Protein AF-A0A2E3BSJ5-F1 (afdb_monomer_lite)

Radius of gyration: 11.27 Å; chains: 1; bounding box: 32×24×25 Å

Foldseek 3Di:
DDPQDWWKFKKKWQDDDDAAWFAWDPGWIKGWHDWDDDPRIIITIIITRPVQQDAQRWIDTPNIIMGTHDID

pLDDT: mean 88.38, std 9.67, range [43.75, 95.56]

Structure (mmCIF, N/CA/C/O backbone):
data_AF-A0A2E3BSJ5-F1
#
_entry.id   AF-A0A2E3BSJ5-F1
#
loop_
_atom_site.group_PDB
_atom_site.id
_atom_site.type_symbol
_atom_site.label_atom_id
_atom_site.label_alt_id
_atom_site.label_comp_id
_atom_site.label_asym_id
_atom_site.label_entity_id
_atom_site.label_seq_id
_atom_site.pdbx_PDB_ins_code
_atom_site.Cartn_x
_atom_site.Cartn_y
_atom_site.Cartn_z
_atom_site.occupancy
_atom_site.B_iso_or_equiv
_atom_site.auth_seq_id
_atom_site.auth_comp_id
_atom_site.auth_asym_id
_atom_site.auth_atom_id
_atom_site.pdbx_PDB_model_num
ATOM 1 N N . ARG A 1 1 ? 24.308 -6.179 -11.672 1.00 43.75 1 ARG A N 1
ATOM 2 C CA . ARG A 1 1 ? 24.138 -5.119 -10.647 1.00 43.75 1 ARG A CA 1
ATOM 3 C C . ARG A 1 1 ? 22.693 -4.657 -10.750 1.00 43.75 1 ARG A C 1
ATOM 5 O O . ARG A 1 1 ? 22.413 -3.780 -11.551 1.00 43.75 1 ARG A O 1
ATOM 12 N N . GLY A 1 2 ? 21.771 -5.351 -10.079 1.00 49.53 2 GLY A N 1
ATOM 13 C CA . GLY A 1 2 ? 20.364 -4.948 -10.085 1.00 49.53 2 GLY A CA 1
ATOM 14 C C . GLY A 1 2 ? 20.264 -3.608 -9.376 1.00 49.53 2 GLY A C 1
ATOM 15 O O . GLY A 1 2 ? 20.766 -3.481 -8.259 1.00 49.53 2 GLY A O 1
ATOM 16 N N . ALA A 1 3 ? 19.721 -2.595 -10.045 1.00 52.56 3 ALA A N 1
ATOM 17 C CA . ALA A 1 3 ? 19.357 -1.369 -9.360 1.00 52.56 3 ALA A CA 1
ATOM 18 C C . ALA A 1 3 ? 18.435 -1.772 -8.205 1.00 52.56 3 ALA A C 1
ATOM 20 O O . ALA A 1 3 ? 17.471 -2.506 -8.421 1.00 52.56 3 ALA A O 1
ATOM 21 N N . LEU A 1 4 ? 18.757 -1.347 -6.984 1.00 66.75 4 LEU A N 1
ATOM 22 C CA . LEU A 1 4 ? 17.839 -1.419 -5.851 1.00 66.75 4 LEU A CA 1
ATOM 23 C C . LEU A 1 4 ? 16.711 -0.426 -6.143 1.00 66.75 4 LEU A C 1
ATOM 25 O O . LEU A 1 4 ? 16.692 0.670 -5.588 1.00 66.75 4 LEU A O 1
ATOM 29 N N . SER A 1 5 ? 15.854 -0.770 -7.105 1.00 78.75 5 SER A N 1
ATOM 30 C CA . SER A 1 5 ? 14.747 0.071 -7.520 1.00 78.75 5 SER A CA 1
ATOM 31 C C . SER A 1 5 ? 13.823 0.209 -6.326 1.00 78.75 5 SER A C 1
ATOM 33 O O . SER A 1 5 ? 13.450 -0.780 -5.689 1.00 78.75 5 SER A O 1
ATOM 35 N N . ARG A 1 6 ? 13.530 1.453 -5.975 1.00 87.25 6 ARG A N 1
ATOM 36 C CA . ARG A 1 6 ? 12.565 1.797 -4.944 1.00 87.25 6 ARG A CA 1
ATOM 37 C C . ARG A 1 6 ? 11.615 2.802 -5.547 1.00 87.25 6 ARG A C 1
ATOM 39 O O . ARG A 1 6 ? 12.049 3.710 -6.250 1.00 87.25 6 ARG A O 1
ATOM 46 N N . THR A 1 7 ? 10.348 2.623 -5.242 1.00 91.69 7 THR A N 1
ATOM 47 C CA . THR A 1 7 ? 9.275 3.496 -5.691 1.00 91.69 7 THR A CA 1
ATOM 48 C C . THR A 1 7 ? 8.896 4.407 -4.542 1.00 91.69 7 THR A C 1
ATOM 50 O O . THR A 1 7 ? 8.787 3.950 -3.396 1.00 91.69 7 THR A O 1
ATOM 53 N N . LEU A 1 8 ? 8.750 5.696 -4.840 1.00 94.12 8 LEU A N 1
ATOM 54 C CA . LEU A 1 8 ? 8.289 6.673 -3.868 1.00 94.12 8 LEU A CA 1
ATOM 55 C C . LEU A 1 8 ? 6.781 6.515 -3.741 1.00 94.12 8 LEU A C 1
ATOM 57 O O . LEU A 1 8 ? 6.061 6.532 -4.732 1.00 94.12 8 LEU A O 1
ATOM 61 N N . VAL A 1 9 ? 6.305 6.331 -2.521 1.00 94.88 9 VAL A N 1
ATOM 62 C CA . VAL A 1 9 ? 4.898 6.077 -2.239 1.00 94.88 9 VAL A CA 1
ATOM 63 C C . VAL A 1 9 ? 4.424 6.960 -1.105 1.00 94.88 9 VAL A C 1
ATOM 65 O O . VAL A 1 9 ? 5.158 7.218 -0.145 1.00 94.88 9 VAL A O 1
ATOM 68 N N . THR A 1 10 ? 3.167 7.370 -1.194 1.00 95.25 10 THR A N 1
ATOM 69 C CA . THR A 1 10 ? 2.430 7.877 -0.040 1.00 95.25 10 THR A CA 1
ATOM 70 C C . THR A 1 10 ? 1.529 6.763 0.452 1.00 95.25 10 THR A C 1
ATOM 72 O O . THR A 1 10 ? 0.854 6.109 -0.345 1.00 95.25 10 THR A O 1
ATOM 75 N N . PHE A 1 11 ? 1.500 6.530 1.757 1.00 94.88 11 PHE A N 1
ATOM 76 C CA . PHE A 1 11 ? 0.712 5.458 2.348 1.00 94.88 11 PHE A CA 1
ATOM 77 C C . PHE A 1 11 ? 0.122 5.884 3.690 1.00 94.88 11 PHE A C 1
ATOM 79 O O . PHE A 1 11 ? 0.731 6.656 4.432 1.00 94.88 11 PHE A O 1
ATOM 86 N N . SER A 1 12 ? -1.073 5.398 4.008 1.00 95.25 12 SER A N 1
ATOM 87 C CA . SER A 1 12 ? -1.707 5.637 5.305 1.00 95.25 12 SER A CA 1
ATOM 88 C C . SER A 1 12 ? -1.422 4.499 6.276 1.00 95.25 12 SER A C 1
ATOM 90 O O . SER A 1 12 ? -1.230 3.358 5.860 1.00 95.25 12 SER A O 1
ATOM 92 N N . SER A 1 13 ? -1.416 4.805 7.569 1.00 93.25 13 SER A N 1
ATOM 93 C CA . SER A 1 13 ? -1.289 3.853 8.669 1.00 93.25 13 SER A CA 1
ATOM 94 C C . SER A 1 13 ? -2.231 4.220 9.818 1.00 93.25 13 SER A C 1
ATOM 96 O O . SER A 1 13 ? -2.578 5.387 10.019 1.00 93.25 13 SER A O 1
ATOM 98 N N . THR A 1 14 ? -2.648 3.216 10.593 1.00 89.19 14 THR A N 1
ATOM 99 C CA . THR A 1 14 ? -3.505 3.403 11.783 1.00 89.19 14 THR A CA 1
ATOM 100 C C . THR A 1 14 ? -2.761 3.999 12.978 1.00 89.19 14 THR A C 1
ATOM 102 O O . THR A 1 14 ? -3.387 4.449 13.932 1.00 89.19 14 THR A O 1
ATOM 105 N N . SER A 1 15 ? -1.429 3.998 12.926 1.00 87.50 15 SER A N 1
ATOM 106 C CA . SER A 1 15 ? -0.538 4.482 13.979 1.00 87.50 15 SER A CA 1
ATOM 107 C C . SER A 1 15 ? 0.600 5.295 13.371 1.00 87.50 15 SER A C 1
ATOM 109 O O . SER A 1 15 ? 0.948 5.108 12.201 1.00 87.50 15 SER A O 1
ATOM 111 N N . SER A 1 16 ? 1.202 6.180 14.167 1.00 82.81 16 SER A N 1
ATOM 112 C CA . SER A 1 16 ? 2.403 6.911 13.757 1.00 82.81 16 SER A CA 1
ATOM 113 C C . SER A 1 16 ? 3.566 5.947 13.539 1.00 82.81 16 SER A C 1
ATOM 115 O O . SER A 1 16 ? 3.782 5.047 14.348 1.00 82.81 16 SER A O 1
ATOM 117 N N . LEU A 1 17 ? 4.313 6.154 12.458 1.00 87.31 17 LEU A N 1
ATOM 118 C CA . LEU A 1 17 ? 5.551 5.436 12.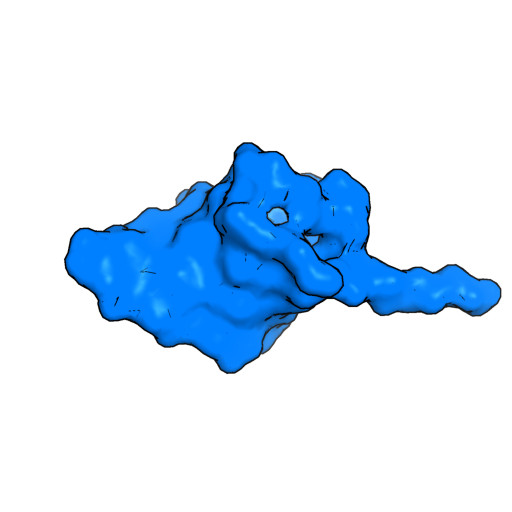177 1.00 87.31 17 LEU A CA 1
ATOM 119 C C . LEU A 1 17 ? 6.734 6.357 12.444 1.00 87.31 17 LEU A C 1
ATOM 121 O O . LEU A 1 17 ? 6.698 7.537 12.095 1.00 87.31 17 LEU A O 1
ATOM 125 N N . ASP A 1 18 ? 7.790 5.809 13.036 1.00 89.25 18 ASP A N 1
ATOM 126 C CA . ASP A 1 18 ? 9.046 6.537 13.184 1.00 89.25 18 ASP A CA 1
ATOM 127 C C . ASP A 1 18 ? 9.680 6.819 11.817 1.00 89.25 18 ASP A C 1
ATOM 129 O O . ASP A 1 18 ? 9.480 6.091 10.843 1.00 89.25 18 ASP A O 1
ATOM 133 N N . LEU A 1 19 ? 10.499 7.861 11.734 1.00 91.56 19 LEU A N 1
ATOM 134 C CA . LEU A 1 19 ? 11.261 8.138 10.522 1.00 91.56 19 LEU A CA 1
ATOM 135 C C . LEU A 1 19 ? 12.427 7.150 10.388 1.00 91.56 19 LEU A C 1
ATOM 137 O O . LEU A 1 19 ? 13.061 6.762 11.369 1.00 91.56 19 LEU A O 1
ATOM 141 N N . GLY A 1 20 ? 12.750 6.772 9.153 1.00 92.19 20 GLY A N 1
ATOM 142 C CA . GLY A 1 20 ? 13.880 5.903 8.842 1.00 92.19 20 GLY A CA 1
ATOM 143 C C . GLY A 1 20 ? 13.481 4.523 8.330 1.00 92.19 20 GLY A C 1
ATOM 144 O O . GLY A 1 20 ? 12.512 4.361 7.594 1.00 92.19 20 GLY A O 1
ATOM 145 N N . ASN A 1 21 ? 14.314 3.522 8.618 1.00 91.31 21 ASN A N 1
ATOM 146 C CA . ASN A 1 21 ? 14.201 2.203 7.998 1.00 91.31 21 ASN A CA 1
ATOM 147 C C . ASN A 1 21 ? 13.240 1.302 8.772 1.00 91.31 21 ASN A C 1
ATOM 149 O O . ASN A 1 21 ? 13.476 0.999 9.937 1.00 91.31 21 ASN A O 1
ATOM 153 N N . HIS A 1 22 ? 12.254 0.770 8.061 1.00 91.00 22 HIS A N 1
ATOM 154 C CA . HIS A 1 22 ? 11.278 -0.179 8.571 1.00 91.00 22 HIS A CA 1
ATOM 155 C C . HIS A 1 22 ? 11.325 -1.489 7.798 1.00 91.00 22 HIS A C 1
ATOM 157 O O . HIS A 1 22 ? 11.656 -1.539 6.606 1.00 91.00 22 HIS A O 1
ATOM 163 N N . ARG A 1 23 ? 10.980 -2.573 8.490 1.00 89.62 23 ARG A N 1
ATOM 164 C CA . ARG A 1 23 ? 10.858 -3.899 7.892 1.00 89.62 23 ARG A CA 1
ATOM 165 C C . ARG A 1 23 ? 9.385 -4.210 7.680 1.00 89.62 23 ARG A C 1
ATOM 167 O O . ARG A 1 23 ? 8.610 -4.216 8.628 1.00 89.62 23 ARG A O 1
ATOM 174 N N . VAL A 1 24 ? 9.033 -4.495 6.435 1.00 89.06 24 VAL A N 1
ATOM 175 C CA . VAL A 1 24 ? 7.691 -4.938 6.066 1.00 89.06 24 VAL A CA 1
ATOM 176 C C . VAL A 1 24 ? 7.562 -6.420 6.405 1.00 89.06 24 VAL A C 1
ATOM 178 O O . VAL A 1 24 ? 8.472 -7.219 6.130 1.00 89.06 24 VAL A O 1
ATOM 181 N N . VAL A 1 25 ? 6.437 -6.797 7.005 1.00 84.19 25 VAL A N 1
ATOM 182 C CA . VAL A 1 25 ? 6.074 -8.199 7.232 1.00 84.19 25 VAL A CA 1
ATOM 183 C C . VAL A 1 25 ? 6.005 -8.893 5.866 1.00 84.19 25 VAL A C 1
ATOM 185 O O . VAL A 1 25 ? 5.314 -8.435 4.965 1.00 84.19 25 VAL A O 1
ATOM 188 N N . GLY A 1 26 ? 6.795 -9.953 5.673 1.00 77.81 26 GLY A N 1
ATOM 189 C CA . GLY A 1 26 ? 7.001 -10.584 4.356 1.00 77.81 26 GLY A CA 1
ATOM 190 C C . GLY A 1 26 ? 8.376 -10.328 3.724 1.00 77.81 26 GLY A C 1
ATOM 191 O O . GLY A 1 26 ? 8.674 -10.871 2.667 1.00 77.81 26 GLY A O 1
ATOM 192 N N . GLY A 1 27 ? 9.255 -9.564 4.386 1.00 77.75 27 GLY A N 1
ATOM 193 C CA . GLY A 1 27 ? 10.672 -9.451 4.006 1.00 77.75 27 GLY A CA 1
ATOM 194 C C . GLY A 1 27 ? 11.034 -8.220 3.172 1.00 77.75 27 GLY A C 1
ATOM 195 O O . GLY A 1 27 ? 12.194 -8.067 2.793 1.00 77.75 27 GLY A O 1
ATOM 196 N N . GLY A 1 28 ? 10.082 -7.317 2.929 1.00 83.44 28 GLY A N 1
ATOM 197 C CA . GLY A 1 28 ? 10.338 -6.030 2.283 1.00 83.44 28 GLY A CA 1
ATOM 198 C C . GLY A 1 28 ? 11.045 -5.026 3.204 1.00 83.44 28 GLY A C 1
ATOM 199 O O . GLY A 1 28 ? 10.988 -5.118 4.432 1.00 83.44 28 GLY A O 1
ATOM 200 N N . LYS A 1 29 ? 11.698 -4.024 2.604 1.00 88.12 29 LYS A N 1
ATOM 201 C CA . LYS A 1 29 ? 12.276 -2.877 3.321 1.00 88.12 29 LYS A CA 1
ATOM 202 C C . LYS A 1 29 ? 11.588 -1.594 2.879 1.00 88.12 29 LYS A C 1
ATOM 204 O O . LYS A 1 29 ? 11.635 -1.273 1.690 1.00 88.12 29 LYS A O 1
ATOM 209 N N . LEU A 1 30 ? 11.065 -0.849 3.842 1.00 91.00 30 LEU A N 1
ATOM 210 C CA . LEU A 1 30 ? 10.501 0.481 3.665 1.00 91.00 30 LEU A CA 1
ATOM 211 C C . LEU A 1 30 ? 11.433 1.518 4.295 1.00 91.00 30 LEU A C 1
ATOM 213 O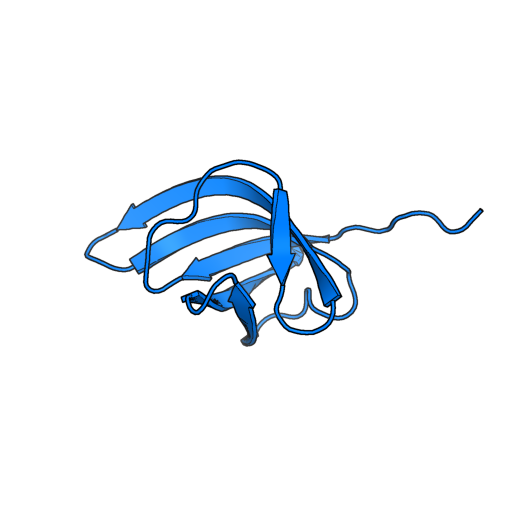 O . LEU A 1 30 ? 12.074 1.255 5.311 1.00 91.00 30 LEU A O 1
ATOM 217 N N . VAL A 1 31 ? 11.510 2.699 3.699 1.00 93.06 31 VAL A N 1
ATOM 218 C CA . VAL A 1 31 ? 12.103 3.875 4.342 1.00 93.06 31 VAL A CA 1
ATOM 219 C C . VAL A 1 31 ? 11.026 4.935 4.457 1.00 93.06 31 VAL A C 1
ATOM 221 O O . VAL A 1 31 ? 10.438 5.270 3.439 1.00 93.06 31 VAL A O 1
ATOM 224 N N . VAL A 1 32 ? 10.774 5.443 5.658 1.00 93.88 32 VAL A N 1
ATOM 225 C CA . VAL A 1 32 ? 9.825 6.529 5.923 1.00 93.88 32 VAL A CA 1
ATOM 226 C C . VAL A 1 32 ? 10.602 7.833 6.055 1.00 93.88 32 VAL A C 1
ATOM 228 O O . VAL A 1 32 ? 11.539 7.916 6.849 1.00 93.88 32 VAL A O 1
ATOM 231 N N . PHE A 1 33 ? 10.242 8.829 5.251 1.00 93.25 33 PHE A N 1
ATOM 232 C CA . PHE A 1 33 ? 10.872 10.152 5.236 1.00 93.25 33 PHE A CA 1
ATOM 233 C C . PHE A 1 33 ? 10.078 11.186 6.007 1.00 93.25 33 PHE A C 1
ATOM 235 O O . PHE A 1 33 ? 10.673 12.052 6.639 1.00 93.25 33 PHE A O 1
ATOM 242 N N . ASP A 1 34 ? 8.756 11.085 5.942 1.00 92.75 34 ASP A N 1
ATOM 243 C CA . ASP A 1 34 ? 7.856 12.019 6.594 1.00 92.75 34 ASP A CA 1
ATOM 244 C C . ASP A 1 34 ? 6.587 11.294 7.041 1.00 92.75 34 ASP A C 1
ATOM 246 O O . ASP A 1 34 ? 6.198 10.281 6.446 1.00 92.75 34 ASP A O 1
ATOM 250 N N . SER A 1 35 ? 5.962 11.806 8.095 1.00 92.12 35 SER A N 1
ATOM 251 C CA . SER A 1 35 ? 4.733 11.276 8.672 1.00 92.12 35 SER A CA 1
ATOM 252 C C . SER A 1 35 ? 3.906 12.406 9.273 1.00 92.12 35 SER A C 1
ATOM 254 O O . SER A 1 35 ? 4.359 13.140 10.151 1.00 92.12 35 SER A O 1
ATOM 256 N N . ILE A 1 36 ? 2.664 12.528 8.815 1.00 92.00 36 ILE A N 1
ATOM 257 C CA . ILE A 1 36 ? 1.711 13.538 9.266 1.00 92.00 36 ILE A CA 1
ATOM 258 C C . ILE A 1 36 ? 0.499 12.819 9.841 1.00 92.00 36 ILE A C 1
ATOM 260 O O . ILE A 1 36 ? -0.194 12.088 9.134 1.00 92.00 36 ILE A O 1
ATOM 264 N N . ASN A 1 37 ? 0.206 13.048 11.119 1.00 90.75 37 ASN A N 1
ATOM 265 C CA . ASN A 1 37 ? -1.025 12.556 11.724 1.00 90.75 37 ASN A CA 1
ATOM 266 C C . ASN A 1 37 ? -2.169 13.549 11.496 1.00 90.75 37 ASN A C 1
ATOM 268 O O . ASN A 1 37 ? -2.061 14.731 11.826 1.00 90.75 37 ASN A O 1
ATOM 272 N N . ASN A 1 38 ? -3.279 13.058 10.955 1.00 88.94 38 ASN A N 1
ATOM 273 C CA . ASN A 1 38 ? -4.514 13.810 10.816 1.00 88.94 38 ASN A CA 1
ATOM 274 C C . ASN A 1 38 ? -5.674 12.999 11.403 1.00 88.94 38 ASN A C 1
ATOM 276 O O . ASN A 1 38 ? -6.098 11.993 10.836 1.00 88.94 38 ASN A O 1
ATOM 280 N N . ASN A 1 39 ? -6.177 13.450 12.555 1.00 86.19 39 ASN A N 1
ATOM 281 C CA . ASN A 1 39 ? -7.368 12.908 13.213 1.00 86.19 39 ASN A CA 1
ATOM 282 C C . ASN A 1 39 ? -7.345 11.374 13.409 1.00 86.19 39 ASN A C 1
ATOM 284 O O . ASN A 1 39 ? -8.332 10.689 13.149 1.00 86.19 39 ASN A O 1
ATOM 288 N N . GLY A 1 40 ? -6.204 10.826 13.841 1.00 84.94 40 GLY A N 1
ATOM 289 C CA . GLY A 1 40 ? -6.056 9.391 14.116 1.00 84.94 40 GLY A CA 1
ATOM 290 C C . GLY A 1 40 ? -5.639 8.533 12.918 1.00 84.94 40 GLY A C 1
ATOM 291 O O . GLY A 1 40 ? -5.396 7.345 13.095 1.00 84.94 40 GLY A O 1
ATOM 292 N N . VAL A 1 41 ? -5.487 9.118 11.726 1.00 90.81 41 VAL A N 1
ATOM 293 C CA . VAL A 1 41 ? -4.860 8.463 10.568 1.00 90.81 41 VAL A CA 1
ATOM 294 C C . VAL A 1 41 ? -3.512 9.123 10.301 1.00 90.81 41 VAL A C 1
ATOM 296 O O . VAL A 1 41 ? -3.431 10.344 10.163 1.00 90.81 41 VAL A O 1
ATOM 299 N N . SER A 1 42 ? -2.448 8.329 10.221 1.00 93.81 42 SER A N 1
ATOM 300 C CA . SER A 1 42 ? -1.120 8.819 9.851 1.00 93.81 42 SER A CA 1
ATOM 301 C C . SER A 1 42 ? -0.891 8.647 8.354 1.00 93.81 42 SER A C 1
ATOM 303 O O . SER A 1 42 ? -1.096 7.567 7.810 1.00 93.81 42 SER A O 1
ATOM 305 N N . TYR A 1 43 ? -0.462 9.712 7.687 1.00 94.19 43 TYR A N 1
ATOM 306 C CA . TYR A 1 43 ? -0.082 9.733 6.279 1.00 94.19 43 TYR A CA 1
ATOM 307 C C . TYR A 1 43 ? 1.429 9.829 6.188 1.00 94.19 43 TYR A C 1
ATOM 309 O O . TYR A 1 43 ? 2.028 10.749 6.735 1.00 94.19 43 TYR A O 1
ATOM 317 N N . ASN A 1 44 ? 2.044 8.884 5.497 1.00 94.50 44 ASN A N 1
ATOM 318 C CA . ASN A 1 44 ? 3.484 8.713 5.487 1.00 94.50 44 ASN A CA 1
ATOM 319 C C . ASN A 1 44 ? 4.005 8.780 4.056 1.00 94.50 44 ASN A C 1
ATOM 321 O O . ASN A 1 44 ? 3.373 8.272 3.127 1.00 94.50 44 ASN A O 1
ATOM 325 N N . LEU A 1 45 ? 5.185 9.366 3.897 1.00 94.88 45 LEU A N 1
ATOM 326 C CA . LEU A 1 45 ? 5.934 9.379 2.649 1.00 94.88 45 LEU A CA 1
ATOM 327 C C . LEU A 1 45 ? 7.115 8.425 2.778 1.00 94.88 45 LEU A C 1
ATOM 329 O O . LEU A 1 45 ? 7.899 8.531 3.724 1.00 94.88 45 LEU A O 1
ATOM 333 N N . GLY A 1 46 ? 7.276 7.505 1.829 1.00 93.69 46 GLY A N 1
ATOM 334 C CA . GLY A 1 46 ? 8.342 6.518 1.918 1.00 93.69 46 GLY A CA 1
ATOM 335 C C . GLY A 1 46 ? 8.797 5.905 0.605 1.00 93.69 46 GLY A C 1
ATOM 336 O O . GLY A 1 46 ? 8.173 6.064 -0.434 1.00 93.69 46 GLY A O 1
ATOM 337 N N . LEU A 1 47 ? 9.917 5.186 0.666 1.00 93.69 47 LEU A N 1
ATOM 338 C CA . LEU A 1 47 ? 10.462 4.401 -0.439 1.00 93.69 47 LEU A CA 1
ATOM 339 C C . LEU A 1 47 ? 10.302 2.912 -0.155 1.00 93.69 47 LEU A C 1
ATOM 341 O O . LEU A 1 47 ? 10.895 2.386 0.795 1.00 93.69 47 LEU A O 1
ATOM 345 N N . ILE A 1 48 ? 9.572 2.221 -1.023 1.00 91.44 48 ILE A N 1
ATOM 346 C CA . ILE A 1 48 ? 9.283 0.791 -0.903 1.00 91.44 48 ILE A CA 1
ATOM 347 C C . ILE A 1 48 ? 9.722 0.036 -2.164 1.00 91.44 48 ILE A C 1
ATOM 349 O O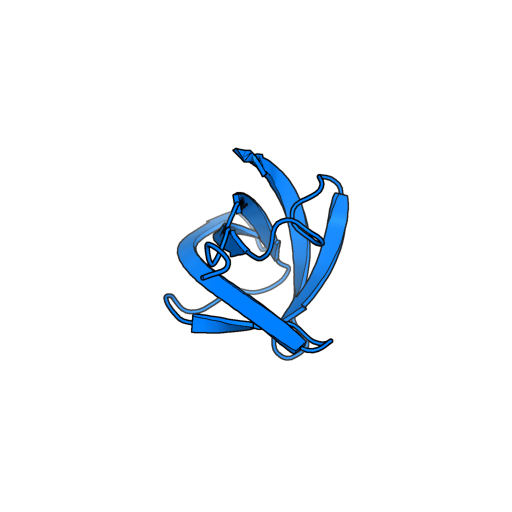 . ILE A 1 48 ? 10.084 0.644 -3.171 1.00 91.44 48 ILE A O 1
ATOM 353 N N . HIS A 1 49 ? 9.775 -1.293 -2.098 1.00 89.38 49 HIS A N 1
ATOM 354 C CA . HIS A 1 49 ? 10.086 -2.111 -3.269 1.00 89.38 49 HIS A CA 1
ATOM 355 C C . HIS A 1 49 ? 8.956 -1.997 -4.311 1.00 89.38 49 HIS A C 1
ATOM 357 O O . HIS A 1 49 ? 7.793 -2.061 -3.909 1.00 89.38 49 HIS A O 1
ATOM 363 N N . PRO A 1 50 ? 9.262 -1.863 -5.616 1.00 87.88 50 PRO A N 1
ATOM 364 C CA . PRO A 1 50 ? 8.255 -1.676 -6.663 1.00 87.88 50 PRO A CA 1
ATOM 365 C C . PRO A 1 50 ? 7.169 -2.759 -6.673 1.00 87.88 50 PRO A C 1
ATOM 367 O O . PRO A 1 50 ? 6.011 -2.435 -6.907 1.00 87.88 50 PRO A O 1
ATOM 370 N N . ASP A 1 51 ? 7.511 -4.006 -6.334 1.00 86.94 51 ASP A N 1
ATOM 371 C CA . ASP A 1 51 ? 6.559 -5.132 -6.287 1.00 86.94 51 ASP A CA 1
ATOM 372 C C . ASP A 1 51 ? 5.395 -4.944 -5.299 1.00 86.94 51 ASP A C 1
ATOM 374 O O . ASP A 1 51 ? 4.381 -5.625 -5.409 1.00 86.94 51 ASP A O 1
ATOM 378 N N . ILE A 1 52 ? 5.542 -4.056 -4.312 1.00 86.31 52 ILE A N 1
ATOM 379 C CA . ILE A 1 52 ? 4.509 -3.760 -3.305 1.00 86.31 52 ILE A CA 1
ATOM 380 C C . ILE A 1 52 ? 4.143 -2.272 -3.273 1.00 86.31 52 ILE A C 1
ATOM 382 O O . ILE A 1 52 ? 3.540 -1.800 -2.314 1.00 86.31 52 ILE A O 1
ATOM 386 N N . ALA A 1 53 ? 4.538 -1.523 -4.305 1.00 90.56 53 ALA A N 1
ATOM 387 C CA . ALA A 1 53 ? 4.300 -0.089 -4.413 1.00 90.56 53 ALA A CA 1
ATOM 388 C C . ALA A 1 53 ? 2.983 0.253 -5.123 1.00 90.56 53 ALA A C 1
ATOM 390 O O . ALA A 1 53 ? 2.702 1.429 -5.327 1.00 90.56 53 ALA A O 1
ATOM 391 N N . ASP A 1 54 ? 2.201 -0.740 -5.550 1.00 92.56 54 ASP A N 1
ATOM 392 C CA . ASP A 1 54 ? 0.931 -0.501 -6.231 1.00 92.56 54 ASP A CA 1
ATOM 393 C C . ASP A 1 54 ? -0.120 0.118 -5.303 1.00 92.56 54 ASP A C 1
ATOM 395 O O . ASP A 1 54 ? -0.209 -0.193 -4.115 1.00 92.56 54 ASP A O 1
ATOM 399 N N . GLU A 1 55 ? -0.930 1.013 -5.866 1.00 93.94 55 GLU A N 1
ATOM 400 C CA . GLU A 1 55 ? -2.016 1.676 -5.149 1.00 93.94 55 GLU A CA 1
ATOM 401 C C . GLU A 1 55 ? -3.024 0.654 -4.603 1.00 93.94 55 GLU A C 1
ATOM 403 O O . GLU A 1 55 ? -3.395 -0.308 -5.276 1.00 93.94 55 GLU A O 1
ATOM 408 N N . GLY A 1 56 ? -3.452 0.845 -3.354 1.00 92.81 56 GLY A N 1
ATOM 409 C CA . GLY A 1 56 ? -4.368 -0.060 -2.663 1.00 92.81 56 GLY A CA 1
ATOM 410 C C . GLY A 1 56 ? -3.710 -1.300 -2.053 1.00 92.81 56 GLY A C 1
ATOM 411 O O . GLY A 1 56 ? -4.378 -2.014 -1.299 1.00 92.81 56 GLY A O 1
ATOM 412 N N . VAL A 1 57 ? -2.416 -1.552 -2.302 1.00 93.44 57 VAL A N 1
ATOM 413 C CA . VAL A 1 57 ? -1.677 -2.627 -1.623 1.00 93.44 57 VAL A CA 1
ATOM 414 C C . VAL A 1 57 ? -1.657 -2.366 -0.121 1.00 93.44 57 VAL A C 1
ATOM 416 O O . VAL A 1 57 ? -1.330 -1.270 0.341 1.00 93.44 57 VAL A O 1
ATOM 419 N N . LYS A 1 58 ? -1.997 -3.406 0.642 1.00 93.31 58 LYS A N 1
ATOM 420 C CA . LYS A 1 58 ? -1.943 -3.411 2.102 1.00 93.31 58 LYS A CA 1
ATOM 421 C C . LYS A 1 58 ? -0.752 -4.223 2.571 1.00 93.31 58 LYS A C 1
ATOM 423 O O . LYS A 1 58 ? -0.503 -5.311 2.056 1.00 93.31 58 LYS A O 1
ATOM 428 N N . PHE A 1 59 ? -0.034 -3.694 3.545 1.00 91.19 59 PHE A N 1
ATOM 429 C CA . PHE A 1 59 ? 1.125 -4.346 4.134 1.00 91.19 59 PHE A CA 1
ATOM 430 C C . PHE A 1 59 ? 1.255 -3.946 5.598 1.00 91.19 59 PHE A C 1
ATOM 432 O O . PHE A 1 59 ? 0.776 -2.888 5.997 1.00 91.19 59 PHE A O 1
ATOM 439 N N . ASP A 1 60 ? 1.932 -4.771 6.387 1.00 91.44 60 ASP A N 1
ATOM 440 C CA . ASP A 1 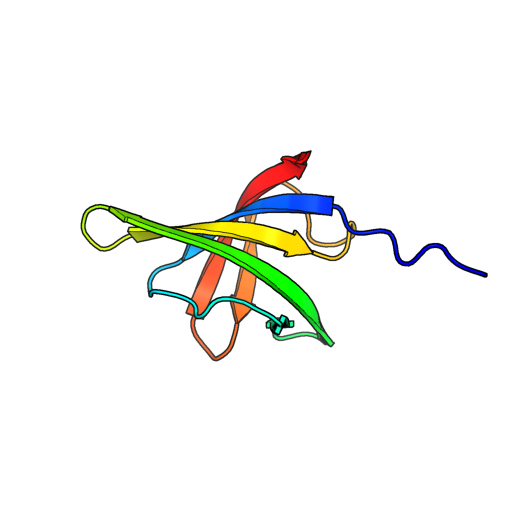60 ? 2.103 -4.521 7.814 1.00 91.44 60 ASP A CA 1
ATOM 441 C C . ASP A 1 60 ? 3.561 -4.187 8.146 1.00 91.44 60 ASP A C 1
ATOM 443 O O . ASP A 1 60 ? 4.503 -4.762 7.588 1.00 91.44 60 ASP A O 1
ATOM 447 N N . ILE A 1 61 ? 3.751 -3.265 9.086 1.00 90.12 61 ILE A N 1
ATOM 448 C CA . ILE A 1 61 ? 5.046 -2.920 9.681 1.00 90.12 61 ILE A CA 1
ATOM 449 C C . ILE A 1 61 ? 4.900 -3.043 11.190 1.00 90.12 61 ILE A C 1
ATOM 451 O O . ILE A 1 61 ? 4.178 -2.250 11.778 1.00 90.12 61 ILE A O 1
ATOM 455 N N . ASN A 1 62 ? 5.591 -3.990 11.830 1.00 84.69 62 ASN A N 1
ATOM 456 C CA . ASN A 1 62 ? 5.527 -4.162 13.291 1.00 84.69 62 ASN A CA 1
ATOM 457 C C . ASN A 1 62 ? 4.078 -4.125 13.831 1.00 84.69 62 ASN A C 1
ATOM 459 O O . ASN A 1 62 ? 3.782 -3.367 14.747 1.00 84.69 62 ASN A O 1
ATOM 463 N N . GLU A 1 63 ? 3.173 -4.891 13.205 1.00 84.88 63 GLU A N 1
ATOM 464 C CA . GLU A 1 63 ? 1.737 -4.959 13.552 1.00 84.88 63 GLU A CA 1
ATOM 465 C C . GLU A 1 63 ? 0.911 -3.696 13.223 1.00 84.88 63 GLU A C 1
ATOM 467 O O . GLU A 1 63 ? -0.272 -3.621 13.547 1.00 84.88 63 GLU A O 1
ATOM 472 N N . ILE A 1 64 ? 1.497 -2.716 12.527 1.00 90.06 64 ILE A N 1
ATOM 473 C CA . ILE A 1 64 ? 0.801 -1.534 12.010 1.00 90.06 64 ILE A CA 1
ATOM 474 C C . ILE A 1 64 ? 0.398 -1.786 10.561 1.00 90.06 64 ILE A C 1
ATOM 476 O O . ILE A 1 64 ? 1.252 -1.854 9.670 1.00 90.06 64 ILE A O 1
ATOM 480 N N . SER A 1 65 ? -0.908 -1.851 10.315 1.00 92.00 65 SER A N 1
ATOM 481 C CA . SER A 1 65 ? -1.442 -1.991 8.965 1.00 92.00 65 SER A CA 1
ATOM 482 C C . SER A 1 65 ? -1.339 -0.684 8.192 1.00 92.00 65 SER A C 1
ATOM 484 O O . SER A 1 65 ? -1.815 0.372 8.621 1.00 92.00 65 SER A O 1
ATOM 486 N N . CYS A 1 66 ? -0.720 -0.781 7.023 1.00 93.19 66 CYS A N 1
ATOM 487 C CA . CYS A 1 66 ? -0.469 0.311 6.104 1.00 93.19 66 CYS A CA 1
ATOM 488 C C . CYS A 1 66 ? -1.174 0.052 4.769 1.00 93.19 66 CYS A C 1
ATOM 490 O O . CYS A 1 66 ? -1.307 -1.094 4.340 1.00 93.19 66 CYS A O 1
ATOM 492 N N . THR A 1 67 ? -1.626 1.108 4.095 1.00 95.50 67 THR A N 1
ATOM 493 C CA . THR A 1 67 ? -2.218 1.023 2.749 1.00 95.50 67 THR A CA 1
ATOM 494 C C . THR A 1 67 ? -1.560 2.038 1.828 1.00 95.50 67 THR A C 1
ATOM 496 O O . THR A 1 67 ? -1.529 3.227 2.147 1.00 95.50 67 THR A O 1
ATOM 499 N N . ILE A 1 68 ? -1.047 1.589 0.681 1.00 95.56 68 ILE A N 1
ATOM 500 C CA . ILE A 1 68 ? -0.507 2.483 -0.348 1.00 95.56 68 ILE A CA 1
ATOM 501 C C . ILE A 1 68 ? -1.648 3.326 -0.923 1.00 95.56 68 ILE A C 1
ATOM 503 O O . ILE A 1 68 ? -2.656 2.791 -1.382 1.00 95.56 68 ILE A O 1
ATOM 507 N N . LEU A 1 69 ? -1.472 4.645 -0.907 1.00 95.25 69 LEU A N 1
ATOM 508 C CA . LEU A 1 69 ? -2.431 5.611 -1.441 1.00 95.25 69 LEU A CA 1
ATOM 509 C C . LEU A 1 69 ? -2.055 6.086 -2.837 1.00 95.25 69 LEU A C 1
ATOM 511 O O . LEU A 1 69 ? -2.938 6.378 -3.626 1.00 95.25 69 LEU A O 1
ATOM 515 N N . THR A 1 70 ? -0.760 6.226 -3.119 1.00 94.88 70 THR A N 1
ATOM 516 C CA . THR A 1 70 ? -0.270 6.605 -4.446 1.00 94.88 70 THR A CA 1
ATOM 517 C C . THR A 1 70 ? 1.213 6.264 -4.589 1.00 94.88 70 THR A C 1
ATOM 519 O O . THR A 1 70 ? 1.922 6.134 -3.584 1.00 94.88 70 THR A O 1
ATOM 522 N N . LYS A 1 71 ? 1.682 6.147 -5.834 1.00 92.69 71 LYS A N 1
ATOM 523 C CA . LYS A 1 71 ? 3.074 5.863 -6.199 1.00 92.69 71 LYS A CA 1
ATOM 524 C C . LYS A 1 71 ? 3.582 6.850 -7.249 1.00 92.69 71 LYS A C 1
ATOM 526 O O . LYS A 1 71 ? 2.808 7.281 -8.102 1.00 92.69 71 LYS A O 1
ATOM 531 N N . TRP A 1 72 ? 4.876 7.150 -7.200 1.00 88.62 72 TRP A N 1
ATOM 532 C CA . TRP A 1 72 ? 5.583 8.094 -8.068 1.00 88.62 72 TRP A CA 1
ATOM 533 C C . TRP A 1 72 ? 6.825 7.455 -8.688 1.00 88.62 72 TRP A C 1
ATOM 535 O O . TRP A 1 72 ? 7.505 6.661 -7.989 1.00 88.62 72 TRP A O 1
#

Secondary structure (DSSP, 8-state):
------EEEEEEESS---SEEEEBTTS-E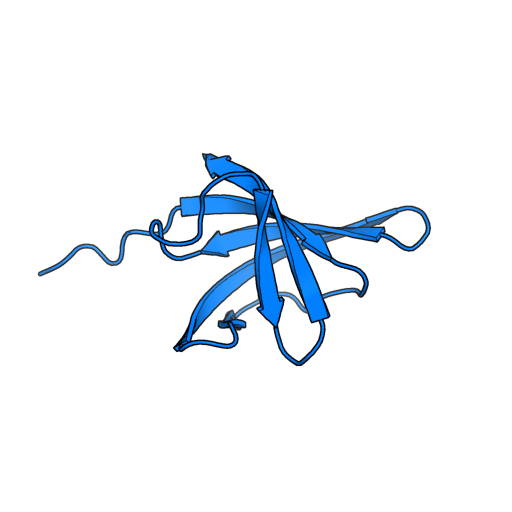EEEEEEEEETTEEEEEEEE-GGG-STT-EEEETTEEEEEEEE-

Sequence (72 a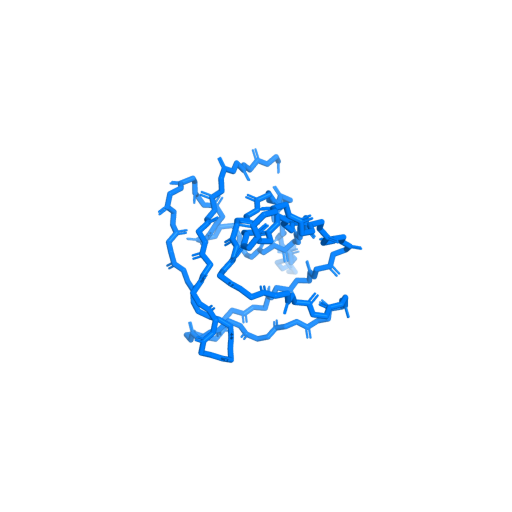a):
RGALSRTLVTFSSTSSLDLGNHRVVGGGKLVVFDSINNNGVSYNLGLIHPDIADEGVKFDINEISCTILTKW